Protein AF-A0A5N6J8D5-F1 (afdb_monomer_lite)

Foldseek 3Di:
DPPVLLVLQVPFDPPDDSVLVVVLVVVLVVLQVVLVPDDLLQHLPRDQDPDPDPSSVNSVVSNVVSVVVNCVSCVVVVVSSVVRVVVPDDDPDPDDDD

pLDDT: mean 73.39, std 14.16, range [42.56, 94.19]

Sequence (98 aa):
MNSLLLELYMVHDGRQKPADAITVFKLDEGLINWTHDLSDELQLDARLNRQFSVRQRLAIVNRVRFFHARMLLLGPILAQFCLSHHTAQPVEKPTQQE

Radius of gyration: 20.24 Å; chains: 1; bounding box: 59×37×48 Å

Secondary structure (DSSP, 8-state):
--HHHHHHHHTT-TTS-HHHHHHHHHHHHHHHHHHHSS-TTTSTT----SS--HHHHHHHHHHHHHHHHHHHHHHHHHHHHHHHHHHTS---------

Structure (mmCIF, N/CA/C/O backbone):
data_AF-A0A5N6J8D5-F1
#
_entry.id   AF-A0A5N6J8D5-F1
#
loop_
_atom_site.group_PDB
_atom_site.id
_atom_site.type_symbol
_atom_site.label_atom_id
_atom_site.label_alt_id
_atom_site.label_comp_id
_atom_site.label_asym_id
_atom_site.label_entity_id
_atom_site.label_seq_id
_atom_site.pdbx_PDB_ins_code
_atom_site.Cartn_x
_atom_site.Cartn_y
_atom_site.Cartn_z
_atom_site.occupancy
_atom_site.B_iso_or_equiv
_atom_site.auth_seq_id
_atom_site.auth_comp_id
_atom_site.auth_asym_id
_atom_site.auth_atom_id
_atom_site.pdbx_PDB_model_num
ATOM 1 N N . MET A 1 1 ? 4.916 9.914 -4.417 1.00 51.25 1 MET A N 1
ATOM 2 C CA . MET A 1 1 ? 5.785 9.131 -5.343 1.00 51.25 1 MET A CA 1
ATOM 3 C C . MET A 1 1 ? 7.264 9.105 -4.923 1.00 51.25 1 MET A C 1
ATOM 5 O O . MET A 1 1 ? 7.939 10.122 -5.018 1.00 51.25 1 MET A O 1
ATOM 9 N N . ASN A 1 2 ? 7.788 7.949 -4.492 1.00 57.16 2 ASN A N 1
ATOM 10 C CA . ASN A 1 2 ? 9.227 7.750 -4.238 1.00 57.16 2 ASN A CA 1
ATOM 11 C C . ASN A 1 2 ? 9.976 7.526 -5.566 1.00 57.16 2 ASN A C 1
ATOM 13 O O . ASN A 1 2 ? 9.897 6.439 -6.138 1.00 57.16 2 ASN A O 1
ATOM 17 N N . SER A 1 3 ? 10.692 8.542 -6.053 1.00 59.50 3 SER A N 1
ATOM 18 C CA . SER A 1 3 ? 11.417 8.530 -7.339 1.00 59.50 3 SER A CA 1
ATOM 19 C C . SER A 1 3 ? 12.407 7.368 -7.477 1.00 59.50 3 SER A C 1
ATOM 21 O O . SER A 1 3 ? 12.451 6.738 -8.527 1.00 59.50 3 SER A O 1
ATOM 23 N N . LEU A 1 4 ? 13.110 7.024 -6.396 1.00 62.72 4 LEU A N 1
ATOM 24 C CA . LEU A 1 4 ? 14.079 5.920 -6.335 1.00 62.72 4 LEU A CA 1
ATOM 25 C C . LEU A 1 4 ? 13.477 4.554 -6.688 1.00 62.72 4 LEU A C 1
ATOM 27 O O . LEU A 1 4 ? 14.112 3.751 -7.360 1.00 62.72 4 LEU A O 1
ATOM 31 N N . LEU A 1 5 ? 12.248 4.281 -6.247 1.00 60.56 5 LEU A N 1
ATOM 32 C CA . LEU A 1 5 ? 11.570 3.004 -6.490 1.00 60.56 5 LEU A CA 1
ATOM 33 C C . LEU A 1 5 ? 11.102 2.878 -7.945 1.00 60.56 5 LEU A C 1
ATOM 35 O O . LEU A 1 5 ? 11.152 1.793 -8.521 1.00 60.56 5 LEU A O 1
ATOM 39 N N . LEU A 1 6 ? 10.681 3.995 -8.544 1.00 62.59 6 LEU A N 1
ATOM 40 C CA . LEU A 1 6 ? 10.321 4.054 -9.958 1.00 62.59 6 LEU A CA 1
ATOM 41 C C . LEU A 1 6 ? 11.561 3.916 -10.853 1.00 62.59 6 LEU A C 1
ATOM 43 O O . LEU A 1 6 ? 11.518 3.210 -11.857 1.00 62.59 6 LEU A O 1
ATOM 47 N N . GLU A 1 7 ? 12.667 4.548 -10.463 1.00 63.22 7 GLU A N 1
ATOM 48 C CA . GLU A 1 7 ? 13.955 4.464 -11.154 1.00 63.22 7 GLU A CA 1
ATOM 49 C C . GLU A 1 7 ? 14.529 3.037 -11.096 1.00 63.22 7 GLU A C 1
ATOM 51 O O . GLU A 1 7 ? 14.864 2.470 -12.134 1.00 63.22 7 GLU A O 1
ATOM 56 N N . LEU A 1 8 ? 14.505 2.397 -9.918 1.00 62.16 8 LEU A N 1
ATOM 57 C CA . LEU A 1 8 ? 14.842 0.976 -9.737 1.00 62.16 8 LEU A CA 1
ATOM 58 C C . LEU A 1 8 ? 14.013 0.045 -10.634 1.00 62.16 8 LEU A C 1
ATOM 60 O O . LEU A 1 8 ? 14.522 -0.969 -11.107 1.00 62.16 8 LEU A O 1
ATOM 64 N N . TYR A 1 9 ? 12.746 0.382 -10.880 1.00 62.19 9 TYR A N 1
ATOM 65 C CA . TYR A 1 9 ? 11.859 -0.425 -11.713 1.00 62.19 9 TYR A CA 1
ATOM 66 C C . TYR A 1 9 ? 12.141 -0.265 -13.211 1.00 62.19 9 TYR A C 1
ATOM 68 O O . TYR A 1 9 ? 12.204 -1.256 -13.936 1.00 62.19 9 TYR A O 1
ATOM 76 N N . MET A 1 10 ? 12.308 0.971 -13.697 1.00 63.53 10 MET A N 1
ATOM 77 C CA . MET A 1 10 ? 12.516 1.233 -15.129 1.00 63.53 10 MET A CA 1
ATOM 78 C C . MET A 1 10 ? 13.849 0.689 -15.652 1.00 63.53 10 MET A C 1
ATOM 80 O O . MET A 1 10 ? 13.964 0.401 -16.841 1.00 63.53 10 MET A O 1
ATOM 84 N N . VAL A 1 11 ? 14.844 0.542 -14.774 1.00 62.38 11 VAL A N 1
ATOM 85 C CA . VAL A 1 11 ? 16.194 0.095 -15.136 1.00 62.38 11 VAL A CA 1
ATOM 86 C C . VAL A 1 11 ? 16.274 -1.419 -15.382 1.00 62.38 11 VAL A C 1
ATOM 88 O O . VAL A 1 11 ? 17.189 -1.851 -16.082 1.00 62.38 11 VAL A O 1
ATOM 91 N N . HIS A 1 12 ? 15.345 -2.239 -14.864 1.00 58.25 12 HIS A N 1
ATOM 92 C CA . HIS A 1 12 ? 15.649 -3.663 -14.667 1.00 58.25 12 HIS A CA 1
ATOM 93 C C . HIS A 1 12 ? 14.937 -4.705 -15.547 1.00 58.25 12 HIS A C 1
ATOM 95 O O . HIS A 1 12 ? 15.360 -5.861 -15.526 1.00 58.25 12 HIS A O 1
ATOM 101 N N . ASP A 1 13 ? 13.926 -4.371 -16.355 1.00 52.47 13 ASP A N 1
ATOM 102 C CA . ASP A 1 13 ? 13.299 -5.396 -17.204 1.00 52.47 13 ASP A CA 1
ATOM 103 C C . ASP A 1 13 ? 12.702 -4.834 -18.499 1.00 52.47 13 A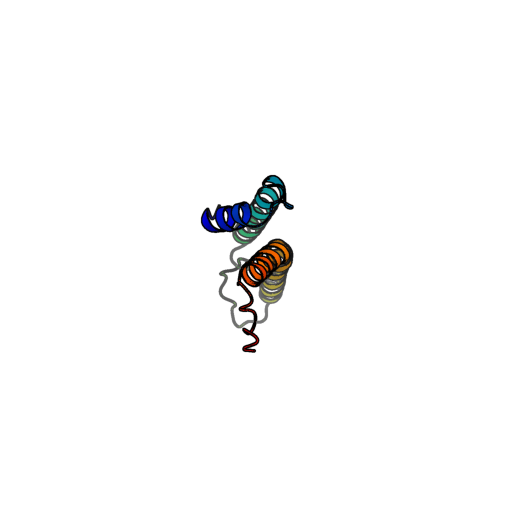SP A C 1
ATOM 105 O O . ASP A 1 13 ? 11.742 -4.069 -18.490 1.00 52.47 13 ASP A O 1
ATOM 109 N N . GLY A 1 14 ? 13.221 -5.293 -19.640 1.00 53.00 14 GLY A N 1
ATOM 110 C CA . GLY A 1 14 ? 12.610 -5.066 -20.951 1.00 53.00 14 GLY A CA 1
ATOM 111 C C . GLY A 1 14 ? 11.273 -5.800 -21.143 1.00 53.00 14 GLY A C 1
ATOM 112 O O . GLY A 1 14 ? 10.641 -5.628 -22.185 1.00 53.00 14 GLY A O 1
ATOM 113 N N . ARG A 1 15 ? 10.832 -6.627 -20.176 1.00 51.53 15 ARG A N 1
ATOM 114 C CA . ARG A 1 15 ? 9.561 -7.372 -20.234 1.00 51.53 15 ARG A CA 1
ATOM 115 C C . ARG A 1 15 ? 8.390 -6.733 -19.489 1.00 51.53 15 ARG A C 1
ATOM 117 O O . ARG A 1 15 ? 7.257 -7.126 -19.761 1.00 51.53 15 ARG A O 1
ATOM 124 N N . GLN A 1 16 ? 8.614 -5.759 -18.606 1.00 56.88 16 GLN A N 1
ATOM 125 C CA . GLN A 1 16 ? 7.528 -5.058 -17.910 1.00 56.88 16 GLN A CA 1
ATOM 126 C C . GLN A 1 16 ? 7.324 -3.669 -18.502 1.00 56.88 16 GLN A C 1
ATOM 128 O O . GLN A 1 16 ? 8.262 -2.884 -18.638 1.00 56.88 16 GLN A O 1
ATOM 133 N N . LYS A 1 17 ? 6.085 -3.352 -18.892 1.00 62.69 17 LYS A N 1
ATOM 134 C CA . LYS A 1 17 ? 5.797 -2.037 -19.462 1.00 62.69 17 LYS A CA 1
ATOM 135 C C . LYS A 1 17 ? 5.921 -1.002 -18.338 1.00 62.69 17 LYS A C 1
ATOM 137 O O . LYS A 1 17 ? 5.367 -1.223 -17.265 1.00 62.69 17 LYS A O 1
ATOM 142 N N . PRO A 1 18 ? 6.545 0.164 -18.573 1.00 63.66 18 PRO A N 1
ATOM 143 C CA . PRO A 1 18 ? 6.630 1.238 -17.575 1.00 63.66 18 PRO A CA 1
ATOM 144 C C . PRO A 1 18 ? 5.265 1.622 -16.973 1.00 63.66 18 PRO A C 1
ATOM 146 O O . PRO A 1 18 ? 5.171 2.018 -15.814 1.00 63.66 18 PRO A O 1
ATOM 149 N N . ALA A 1 19 ? 4.189 1.456 -17.749 1.00 64.62 19 ALA A N 1
ATOM 150 C CA . ALA A 1 19 ? 2.809 1.662 -17.315 1.00 64.62 19 ALA A CA 1
ATOM 151 C C . ALA A 1 19 ? 2.358 0.714 -16.185 1.00 64.62 19 ALA A C 1
ATOM 153 O O . ALA A 1 19 ? 1.568 1.126 -15.331 1.00 64.62 19 ALA A O 1
ATOM 154 N N . ASP A 1 20 ? 2.870 -0.517 -16.146 1.00 75.81 20 ASP A N 1
ATOM 155 C CA . ASP A 1 20 ? 2.524 -1.510 -15.126 1.00 75.81 20 ASP A CA 1
ATOM 156 C C . ASP A 1 20 ? 3.154 -1.119 -13.778 1.00 75.81 20 ASP A C 1
ATOM 158 O O . ASP A 1 20 ? 2.465 -1.113 -12.757 1.00 75.81 20 ASP A O 1
ATOM 162 N N . ALA A 1 21 ? 4.405 -0.638 -13.785 1.00 74.62 21 ALA A N 1
ATOM 163 C CA . ALA A 1 21 ? 5.061 -0.046 -12.611 1.00 74.62 21 ALA A CA 1
ATOM 164 C C . ALA A 1 21 ? 4.272 1.111 -12.030 1.00 74.62 21 ALA A C 1
ATOM 166 O O . ALA A 1 21 ? 4.005 1.173 -10.834 1.00 74.62 21 ALA A O 1
ATOM 167 N N . ILE A 1 22 ? 3.938 2.067 -12.899 1.00 81.25 22 ILE A N 1
ATOM 168 C CA . ILE A 1 22 ? 3.259 3.296 -12.506 1.00 81.25 22 ILE A CA 1
ATOM 169 C C . ILE A 1 22 ? 1.917 2.937 -11.874 1.00 81.25 22 ILE A C 1
ATOM 171 O O . ILE A 1 22 ? 1.526 3.536 -10.875 1.00 81.25 22 ILE A O 1
ATOM 175 N N . THR A 1 23 ? 1.232 1.935 -12.424 1.00 84.94 23 THR A N 1
ATOM 176 C CA . THR A 1 23 ? -0.020 1.420 -11.872 1.00 84.94 23 THR A CA 1
ATOM 177 C C . THR A 1 23 ? 0.195 0.807 -10.491 1.00 84.94 23 THR A C 1
ATOM 179 O O . THR A 1 23 ? -0.528 1.156 -9.561 1.00 84.94 23 THR A O 1
ATOM 182 N N . VAL A 1 24 ? 1.221 -0.031 -10.320 1.00 85.38 24 VAL A N 1
ATOM 183 C CA . VAL A 1 24 ? 1.575 -0.604 -9.014 1.00 85.38 24 VAL A CA 1
ATOM 184 C C . VAL A 1 24 ? 1.888 0.488 -7.984 1.00 85.38 24 VAL A C 1
ATOM 186 O O . VAL A 1 24 ? 1.359 0.450 -6.875 1.00 85.38 24 VAL A O 1
ATOM 189 N N . PHE A 1 25 ? 2.669 1.507 -8.341 1.00 85.81 25 PHE A N 1
ATOM 190 C CA . PHE A 1 25 ? 2.992 2.602 -7.424 1.00 85.81 25 PHE A CA 1
ATOM 191 C C . PHE A 1 25 ? 1.786 3.472 -7.075 1.00 85.81 25 PHE A C 1
ATOM 193 O O . PHE A 1 25 ? 1.654 3.881 -5.924 1.00 85.81 25 PHE A O 1
ATOM 200 N N . LYS A 1 26 ? 0.882 3.723 -8.027 1.00 89.69 26 LYS A N 1
ATOM 201 C CA . LYS A 1 26 ? -0.385 4.416 -7.749 1.00 89.69 26 LYS A CA 1
ATOM 202 C C . LYS A 1 26 ? -1.273 3.618 -6.797 1.00 89.69 26 LYS A C 1
ATOM 204 O O . LYS A 1 26 ? -1.924 4.206 -5.939 1.00 89.69 26 LYS A O 1
ATOM 209 N N . LEU A 1 27 ? -1.291 2.291 -6.927 1.00 90.00 27 LEU A N 1
ATOM 210 C CA . LEU A 1 27 ? -2.010 1.416 -6.001 1.00 90.00 27 LEU A CA 1
ATOM 211 C C . LEU A 1 27 ? -1.379 1.431 -4.600 1.00 90.00 27 LEU A C 1
ATOM 213 O O . LEU A 1 27 ? -2.117 1.499 -3.621 1.00 90.00 27 LEU A O 1
ATOM 217 N N . ASP A 1 28 ? -0.045 1.426 -4.486 1.00 91.19 28 ASP A N 1
ATOM 218 C CA . ASP A 1 28 ? 0.649 1.541 -3.189 1.00 91.19 28 ASP A CA 1
ATOM 219 C C . ASP A 1 28 ? 0.365 2.896 -2.527 1.00 91.19 28 ASP A C 1
ATOM 221 O O . ASP A 1 28 ? 0.028 2.951 -1.348 1.00 91.19 28 ASP A O 1
ATOM 225 N N . GLU A 1 29 ? 0.413 3.988 -3.296 1.00 90.62 29 GLU A N 1
ATOM 226 C CA . GLU A 1 29 ? 0.071 5.332 -2.816 1.00 90.62 29 GLU A CA 1
ATOM 227 C C . GLU A 1 29 ? -1.391 5.407 -2.352 1.00 90.62 29 GLU A C 1
ATOM 229 O O . GLU A 1 29 ? -1.672 5.925 -1.273 1.00 90.62 29 GLU A O 1
ATOM 234 N N . GLY A 1 30 ? -2.317 4.806 -3.106 1.00 90.88 30 GLY A N 1
ATOM 235 C CA . GLY A 1 30 ? -3.716 4.674 -2.702 1.00 90.88 30 GLY A CA 1
ATOM 236 C C . GLY A 1 30 ? -3.898 3.882 -1.403 1.00 90.88 30 GLY A C 1
ATOM 237 O O . GLY A 1 30 ? -4.691 4.283 -0.554 1.00 90.88 30 GLY A O 1
ATOM 238 N N . LEU A 1 31 ? -3.141 2.797 -1.207 1.00 89.62 31 LEU A N 1
ATOM 239 C CA . LEU A 1 31 ? -3.166 2.013 0.033 1.00 89.62 31 LEU A CA 1
ATOM 240 C C . LEU A 1 31 ? -2.642 2.818 1.226 1.00 89.62 31 LEU A C 1
ATOM 242 O O . LEU A 1 31 ? -3.217 2.735 2.310 1.00 89.62 31 LEU A O 1
ATOM 246 N N . ILE A 1 32 ? -1.569 3.591 1.041 1.00 88.81 32 ILE A N 1
ATOM 247 C CA . ILE A 1 32 ? -1.012 4.458 2.089 1.00 88.81 32 ILE A CA 1
ATOM 248 C C . ILE A 1 32 ? -2.025 5.544 2.462 1.00 88.81 32 ILE A C 1
ATOM 250 O O . ILE A 1 32 ? -2.346 5.703 3.640 1.00 88.81 32 ILE A O 1
ATOM 254 N N . ASN A 1 33 ? -2.592 6.236 1.474 1.00 89.81 33 ASN A N 1
ATOM 255 C CA . ASN A 1 33 ? -3.593 7.274 1.715 1.00 89.81 33 ASN A CA 1
ATOM 256 C C . ASN A 1 33 ? -4.823 6.706 2.430 1.00 89.81 33 ASN A C 1
ATOM 258 O O . ASN A 1 33 ? -5.262 7.264 3.432 1.00 89.81 33 ASN A O 1
ATOM 262 N N . TRP A 1 34 ? -5.292 5.523 2.018 1.00 86.25 34 TRP A N 1
ATOM 263 C CA . TRP A 1 34 ? -6.395 4.842 2.692 1.00 86.25 34 TRP A CA 1
ATOM 264 C C . TRP A 1 34 ? -6.106 4.571 4.173 1.00 86.25 34 TRP A C 1
ATOM 266 O O . TRP A 1 34 ? -7.014 4.659 4.995 1.00 86.25 34 TRP A O 1
ATOM 276 N N . THR A 1 35 ? -4.854 4.285 4.551 1.00 82.81 35 THR A N 1
ATOM 277 C CA . THR A 1 35 ? -4.507 4.127 5.972 1.00 82.81 35 THR A CA 1
ATOM 278 C C . THR A 1 35 ? -4.510 5.426 6.772 1.00 82.81 35 THR A C 1
ATOM 280 O O . THR A 1 35 ? -4.744 5.367 7.979 1.00 82.81 35 THR A O 1
ATOM 283 N N . HIS A 1 36 ? -4.281 6.571 6.128 1.00 81.31 36 HIS A N 1
ATOM 284 C CA . HIS A 1 36 ? -4.350 7.890 6.762 1.00 81.31 36 HIS A CA 1
ATOM 285 C C . HIS A 1 36 ? -5.786 8.406 6.889 1.00 81.31 36 HIS A C 1
ATOM 287 O O . HIS A 1 36 ? -6.100 9.075 7.867 1.00 81.31 36 HIS A O 1
ATOM 293 N N . ASP A 1 37 ? -6.668 8.031 5.961 1.00 84.50 37 ASP A N 1
ATOM 294 C CA . ASP A 1 37 ? -8.087 8.414 5.979 1.00 84.50 37 ASP A CA 1
ATOM 295 C C . ASP A 1 37 ? -8.917 7.637 7.020 1.00 84.50 37 ASP A C 1
ATOM 297 O O . ASP A 1 37 ? -10.107 7.897 7.222 1.00 84.50 37 ASP A O 1
ATOM 301 N N . LEU A 1 38 ? -8.312 6.657 7.693 1.00 81.50 38 LEU A N 1
ATOM 302 C CA . LEU A 1 38 ? -8.952 5.931 8.783 1.00 81.50 38 LEU A CA 1
ATOM 303 C C . LEU A 1 38 ? -9.021 6.783 10.054 1.00 81.50 38 LEU A C 1
ATOM 305 O O . LEU A 1 38 ? -8.167 7.624 10.327 1.00 81.50 38 LEU A O 1
ATOM 309 N N . SER A 1 39 ? -10.029 6.499 10.881 1.00 78.12 39 SER A N 1
ATOM 310 C CA . SER A 1 39 ? -10.139 7.075 12.226 1.00 78.12 39 SER A CA 1
ATOM 311 C C . SER A 1 39 ? -8.853 6.830 13.027 1.00 78.12 39 SER A C 1
ATOM 313 O O . SER A 1 39 ? -8.267 5.755 12.911 1.00 78.12 39 SER A O 1
ATOM 315 N N . ASP A 1 40 ? -8.439 7.798 13.850 1.00 75.69 40 ASP A N 1
ATOM 316 C CA . ASP A 1 40 ? -7.147 7.824 14.563 1.00 75.69 40 ASP A CA 1
ATOM 317 C C . ASP A 1 40 ? -6.779 6.518 15.280 1.00 75.69 40 ASP A C 1
ATOM 319 O O . ASP A 1 40 ? -5.615 6.145 15.372 1.00 75.69 40 ASP A O 1
ATOM 323 N N . GLU A 1 41 ? -7.771 5.783 15.771 1.00 73.00 41 GLU A N 1
ATOM 324 C CA . GLU A 1 41 ? -7.591 4.525 16.503 1.00 73.00 41 GLU A CA 1
ATOM 325 C C . GLU A 1 41 ? -7.258 3.322 15.594 1.00 73.00 41 GLU A C 1
ATOM 327 O O . GLU A 1 41 ? -6.836 2.269 16.074 1.00 73.00 41 GLU A O 1
ATOM 332 N N . LEU A 1 42 ? -7.484 3.466 14.288 1.00 73.50 42 LEU A N 1
ATOM 333 C CA . LEU A 1 42 ? -7.329 2.460 13.231 1.00 73.50 42 LEU A CA 1
ATOM 334 C C . LEU A 1 42 ? -6.173 2.774 12.273 1.00 73.50 42 LEU A C 1
ATOM 336 O O . LEU A 1 42 ? -5.834 1.924 11.440 1.00 73.50 42 LEU A O 1
ATOM 340 N N . GLN A 1 43 ? -5.587 3.968 12.391 1.00 77.69 43 GLN A N 1
ATOM 341 C CA . GLN A 1 43 ? -4.411 4.379 11.633 1.00 77.69 43 GLN A CA 1
ATOM 342 C C . GLN A 1 43 ? -3.212 3.482 11.950 1.00 77.69 43 GLN A C 1
ATOM 344 O O . GLN A 1 43 ? -3.088 2.903 13.033 1.00 77.69 43 GLN A O 1
ATOM 349 N N . LEU A 1 44 ? -2.294 3.378 10.990 1.00 68.88 44 LEU A N 1
ATOM 350 C CA . LEU A 1 44 ? -1.119 2.511 11.092 1.00 68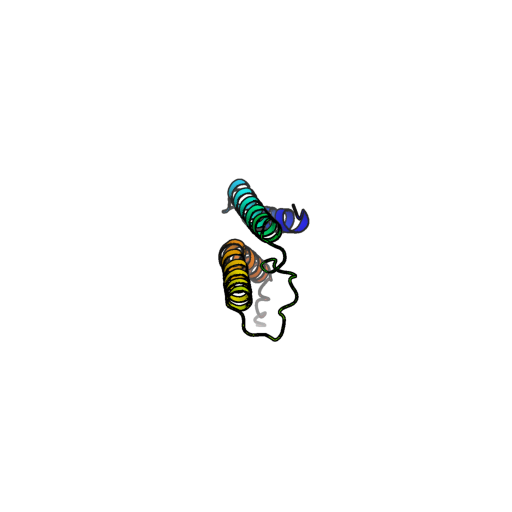.88 44 LEU A CA 1
ATOM 351 C C . LEU A 1 44 ? -0.218 2.866 12.291 1.00 68.88 44 LEU A C 1
ATOM 353 O O . LEU A 1 44 ? 0.373 1.974 12.912 1.00 68.88 44 LEU A O 1
ATOM 357 N N . ASP A 1 45 ? -0.171 4.158 12.621 1.00 72.25 45 ASP A N 1
ATOM 358 C CA . ASP A 1 45 ? 0.662 4.749 13.671 1.00 72.25 45 ASP A CA 1
ATOM 359 C C . ASP A 1 45 ? -0.048 4.840 15.032 1.00 72.25 45 ASP A C 1
ATOM 361 O O . ASP A 1 45 ? 0.535 5.296 16.021 1.00 72.25 45 ASP A O 1
ATOM 365 N N . ALA A 1 46 ? -1.299 4.373 15.115 1.00 72.44 46 ALA A N 1
ATOM 366 C CA . ALA A 1 46 ? -2.073 4.394 16.345 1.00 72.44 46 ALA A CA 1
ATOM 367 C C . ALA A 1 46 ? -1.372 3.588 17.451 1.00 72.44 46 ALA A C 1
ATOM 369 O O . ALA A 1 46 ? -0.994 2.421 17.278 1.00 72.44 46 ALA A O 1
ATOM 370 N N . ARG A 1 47 ? -1.226 4.190 18.640 1.00 71.81 47 ARG A N 1
ATOM 371 C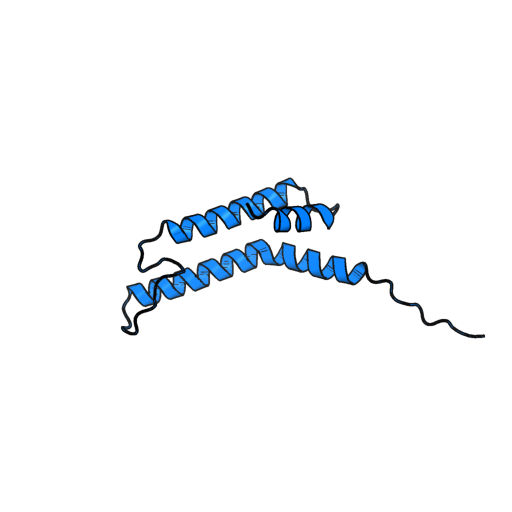 CA . ARG A 1 47 ? -0.712 3.475 19.815 1.00 71.81 47 ARG A CA 1
ATOM 372 C C . ARG A 1 47 ? -1.719 2.407 20.229 1.00 71.81 47 ARG A C 1
ATOM 374 O O . ARG A 1 47 ? -2.801 2.712 20.723 1.00 71.81 47 ARG A O 1
ATOM 381 N N . LEU A 1 48 ? -1.330 1.143 20.082 1.00 67.88 48 LEU A N 1
ATOM 382 C CA . LEU A 1 48 ? -2.113 0.011 20.567 1.00 67.88 48 LEU A CA 1
ATOM 383 C C . LEU A 1 48 ? -2.170 0.059 22.102 1.00 67.88 48 LEU A C 1
ATOM 385 O O . LEU A 1 48 ? -1.210 -0.298 22.785 1.00 67.88 48 LEU A O 1
ATOM 389 N N . ASN A 1 49 ? -3.292 0.527 22.651 1.00 67.69 49 ASN A N 1
ATOM 390 C CA . ASN A 1 49 ? -3.526 0.535 24.094 1.00 67.69 49 ASN A CA 1
ATOM 391 C C . ASN A 1 49 ? -3.640 -0.910 24.626 1.00 67.69 49 ASN A C 1
ATOM 393 O O . ASN A 1 49 ? -4.134 -1.789 23.929 1.00 67.69 49 ASN A O 1
ATOM 397 N N . ARG A 1 50 ? -3.203 -1.190 25.862 1.00 62.84 50 ARG A N 1
ATOM 398 C CA . ARG A 1 50 ? -3.197 -2.554 26.446 1.00 62.84 50 ARG A CA 1
ATOM 399 C C . ARG A 1 50 ? -4.590 -3.118 26.754 1.00 62.84 50 ARG A C 1
ATOM 401 O O . ARG A 1 50 ? -4.705 -4.293 27.092 1.00 62.84 50 ARG A O 1
ATOM 408 N N . GLN A 1 51 ? -5.635 -2.300 26.668 1.00 69.38 51 GLN A N 1
ATOM 409 C CA . GLN A 1 51 ? -7.013 -2.754 26.831 1.00 69.38 51 GLN A CA 1
ATOM 410 C C . GLN A 1 51 ? -7.523 -3.409 25.545 1.00 69.38 51 GLN A C 1
ATOM 412 O O . GLN A 1 51 ? -7.733 -2.729 24.543 1.00 69.38 51 GLN A O 1
ATOM 417 N N . PHE A 1 52 ? -7.787 -4.718 25.625 1.00 64.44 52 PHE A N 1
ATOM 418 C CA . PHE A 1 52 ? -8.333 -5.556 24.554 1.00 64.44 52 PHE A CA 1
ATOM 419 C C . PHE A 1 52 ? -9.761 -5.156 24.155 1.00 64.44 52 PHE A C 1
ATOM 421 O O . PHE A 1 52 ? -10.733 -5.838 24.482 1.00 64.44 52 PHE A O 1
ATOM 428 N N . SER A 1 53 ? -9.892 -4.057 23.418 1.00 81.50 53 SER A N 1
ATOM 429 C CA . SER A 1 53 ? -11.155 -3.605 22.838 1.00 81.50 53 SER A CA 1
ATOM 430 C C . SER A 1 53 ? -11.373 -4.192 21.438 1.00 81.50 53 SER A C 1
ATOM 432 O O . SER A 1 53 ? -10.436 -4.599 20.745 1.00 81.50 53 SER A O 1
ATOM 434 N N . VAL A 1 54 ? -12.630 -4.208 20.982 1.00 84.06 54 VAL A N 1
ATOM 435 C CA . VAL A 1 54 ? -12.977 -4.582 19.596 1.00 84.06 54 VAL A CA 1
ATOM 436 C C . VAL A 1 54 ? -12.237 -3.693 18.590 1.00 84.06 54 VAL A C 1
ATOM 438 O O . VAL A 1 54 ? -11.748 -4.188 17.576 1.00 84.06 54 VAL A O 1
ATOM 441 N N . ARG A 1 55 ? -12.079 -2.402 18.905 1.00 78.75 55 ARG A N 1
ATOM 442 C CA . ARG A 1 55 ? -11.358 -1.444 18.059 1.00 78.75 55 ARG A CA 1
ATOM 443 C C . ARG A 1 55 ? -9.874 -1.789 17.931 1.00 78.75 55 ARG A C 1
ATOM 445 O O . ARG A 1 55 ? -9.352 -1.769 16.824 1.00 78.75 55 ARG A O 1
ATOM 452 N N . GLN A 1 56 ? -9.225 -2.222 19.015 1.00 81.31 56 GLN A N 1
ATOM 453 C CA . GLN A 1 56 ? -7.832 -2.679 18.962 1.00 81.31 56 GLN A CA 1
ATOM 454 C C . GLN A 1 56 ? -7.665 -3.905 18.055 1.00 81.31 56 GLN A C 1
ATOM 456 O O . GLN A 1 56 ? -6.729 -3.971 17.261 1.00 81.31 56 GLN A O 1
ATOM 461 N N . ARG A 1 57 ? -8.580 -4.879 18.144 1.00 85.38 57 ARG A N 1
ATOM 462 C CA . ARG A 1 57 ? -8.549 -6.058 17.263 1.00 85.38 57 ARG A CA 1
ATOM 463 C C . ARG A 1 57 ? -8.709 -5.654 15.800 1.00 85.38 57 ARG A C 1
ATOM 465 O O . ARG A 1 57 ? -7.989 -6.171 14.951 1.00 85.38 57 ARG A O 1
ATOM 472 N N . LEU A 1 58 ? -9.608 -4.711 15.517 1.00 86.88 58 LEU A N 1
ATOM 473 C CA . LEU A 1 58 ? -9.811 -4.192 14.168 1.00 86.88 58 LEU A CA 1
ATOM 474 C C . LEU A 1 58 ? -8.567 -3.455 13.650 1.00 86.88 58 LEU A C 1
ATOM 476 O O . LEU A 1 58 ? -8.172 -3.695 12.515 1.00 86.88 58 LEU A O 1
ATOM 480 N N . ALA A 1 59 ? -7.904 -2.652 14.487 1.00 85.31 59 ALA A N 1
ATOM 481 C CA . ALA A 1 59 ? -6.649 -1.984 14.141 1.00 85.31 59 ALA A CA 1
ATOM 482 C C . ALA A 1 59 ? -5.535 -2.987 13.799 1.00 85.31 59 ALA A C 1
ATOM 484 O O . ALA A 1 59 ? -4.852 -2.836 12.787 1.00 85.31 59 ALA A O 1
ATOM 485 N N . ILE A 1 60 ? -5.395 -4.064 14.582 1.00 86.00 60 ILE A N 1
ATOM 486 C CA . ILE A 1 60 ? -4.430 -5.139 14.300 1.00 86.00 60 ILE A CA 1
ATOM 487 C C . ILE A 1 60 ? -4.752 -5.822 12.968 1.00 86.00 60 ILE A C 1
ATOM 489 O O . ILE A 1 60 ? -3.873 -5.953 12.118 1.00 86.00 60 ILE A O 1
ATOM 493 N N . VAL A 1 61 ? -6.007 -6.235 12.764 1.00 90.00 61 VAL A N 1
ATOM 494 C CA . VAL A 1 61 ? -6.438 -6.888 11.517 1.00 90.00 61 VAL A CA 1
ATOM 495 C C . VAL A 1 61 ? -6.199 -5.973 10.318 1.00 90.00 61 VAL A C 1
ATOM 497 O O . VAL A 1 61 ? -5.695 -6.429 9.293 1.00 90.00 61 VAL A O 1
ATOM 500 N N . ASN A 1 62 ? -6.515 -4.687 10.448 1.00 87.69 62 ASN A N 1
ATOM 501 C CA . ASN A 1 62 ? -6.311 -3.708 9.394 1.00 87.69 62 ASN A CA 1
ATOM 502 C C . ASN A 1 62 ? -4.824 -3.541 9.051 1.00 87.69 62 ASN A C 1
ATOM 504 O O . ASN A 1 62 ? -4.448 -3.609 7.884 1.00 87.69 62 ASN A O 1
ATOM 508 N N . ARG A 1 63 ? -3.959 -3.439 10.067 1.00 89.19 63 ARG A N 1
ATOM 509 C CA . ARG A 1 63 ? -2.504 -3.348 9.894 1.00 89.19 63 ARG A CA 1
ATOM 510 C C . ARG A 1 63 ? -1.923 -4.582 9.204 1.00 89.19 63 ARG A C 1
ATOM 512 O O . ARG A 1 63 ? -1.115 -4.449 8.289 1.00 89.19 63 ARG A O 1
ATOM 519 N N . VAL A 1 64 ? -2.364 -5.778 9.596 1.00 91.31 64 VAL A N 1
ATOM 520 C CA . VAL A 1 64 ? -1.959 -7.033 8.942 1.00 91.31 64 VAL A CA 1
ATOM 521 C C . VAL A 1 64 ? -2.390 -7.044 7.475 1.00 91.31 64 VAL A C 1
ATOM 523 O O . VAL A 1 64 ? -1.578 -7.357 6.606 1.00 91.31 64 VAL A O 1
ATOM 526 N N . ARG A 1 65 ? -3.639 -6.662 7.178 1.00 91.81 65 ARG A N 1
ATOM 527 C CA . ARG A 1 65 ? -4.157 -6.602 5.801 1.00 91.81 65 ARG A CA 1
ATOM 528 C C . ARG A 1 65 ? -3.397 -5.599 4.942 1.00 91.81 65 ARG A C 1
ATOM 530 O O . ARG A 1 65 ? -3.054 -5.927 3.812 1.00 91.81 65 ARG A O 1
ATOM 537 N N . PHE A 1 66 ? -3.093 -4.424 5.486 1.00 91.38 66 PHE A N 1
ATOM 538 C CA . PHE A 1 66 ? -2.298 -3.407 4.806 1.00 91.38 66 PHE A CA 1
ATOM 539 C C . PHE A 1 66 ? -0.914 -3.938 4.415 1.00 91.38 66 PHE A C 1
ATOM 541 O O . PHE A 1 66 ? -0.537 -3.882 3.246 1.00 91.38 66 PHE A O 1
ATOM 548 N N . PHE A 1 67 ? -0.174 -4.525 5.361 1.00 91.06 67 PHE A N 1
ATOM 549 C CA . PHE A 1 67 ? 1.145 -5.084 5.055 1.00 91.06 67 PHE A CA 1
ATOM 550 C C . PHE A 1 67 ? 1.073 -6.246 4.069 1.00 91.06 67 PHE A C 1
ATOM 552 O O . PHE A 1 67 ? 1.910 -6.338 3.174 1.00 91.06 67 PHE A O 1
ATOM 559 N N . HIS A 1 68 ? 0.065 -7.108 4.200 1.00 94.19 68 HIS A N 1
ATOM 560 C CA . HIS A 1 68 ? -0.137 -8.210 3.271 1.00 94.19 68 HIS A CA 1
ATOM 561 C C . HIS A 1 68 ? -0.398 -7.709 1.844 1.00 94.19 68 HIS A C 1
ATOM 563 O O . HIS A 1 68 ? 0.239 -8.186 0.908 1.00 94.19 68 HIS A O 1
ATOM 569 N N . ALA A 1 69 ? -1.261 -6.702 1.678 1.00 92.00 69 ALA A N 1
ATOM 570 C CA . ALA A 1 69 ? -1.538 -6.095 0.379 1.00 92.00 69 ALA A CA 1
ATOM 571 C C . ALA A 1 69 ? -0.271 -5.504 -0.255 1.00 92.00 69 ALA A C 1
ATOM 573 O O . ALA A 1 69 ? 0.015 -5.784 -1.416 1.00 92.00 69 ALA A O 1
ATOM 574 N N . ARG A 1 70 ? 0.539 -4.763 0.514 1.00 91.38 70 ARG A N 1
ATOM 575 C CA . ARG A 1 70 ? 1.813 -4.212 0.018 1.00 91.38 70 ARG A CA 1
ATOM 576 C C . ARG A 1 70 ? 2.816 -5.298 -0.352 1.00 91.38 70 ARG A C 1
ATOM 578 O O . ARG A 1 70 ? 3.518 -5.161 -1.347 1.00 91.38 70 ARG A O 1
ATOM 585 N N . MET A 1 71 ? 2.867 -6.390 0.409 1.00 90.69 71 MET A N 1
ATOM 586 C CA . MET A 1 71 ? 3.734 -7.528 0.103 1.00 90.69 71 MET A CA 1
ATOM 587 C C . MET A 1 71 ? 3.309 -8.236 -1.191 1.00 90.69 71 MET A C 1
ATOM 589 O O . MET A 1 71 ? 4.169 -8.592 -1.987 1.00 90.69 71 MET A O 1
ATOM 593 N N . LEU A 1 72 ? 2.005 -8.390 -1.442 1.00 89.81 72 LEU A N 1
ATOM 594 C CA . LEU A 1 72 ? 1.495 -8.926 -2.711 1.00 89.81 72 LEU A CA 1
ATOM 595 C C . LEU A 1 72 ? 1.758 -7.980 -3.887 1.00 89.81 72 LEU A C 1
ATOM 597 O O . LEU A 1 72 ? 2.093 -8.430 -4.979 1.00 89.81 72 LEU A O 1
ATOM 601 N N . LEU A 1 73 ? 1.618 -6.676 -3.657 1.00 88.44 73 LEU A N 1
ATOM 602 C CA . LEU A 1 73 ? 1.741 -5.648 -4.682 1.00 88.44 73 LEU A CA 1
ATOM 603 C C . LEU A 1 73 ? 3.204 -5.401 -5.094 1.00 88.44 73 LEU A C 1
ATOM 605 O O . LEU A 1 73 ? 3.510 -5.313 -6.280 1.00 88.44 73 LEU A O 1
ATOM 609 N N . LEU A 1 74 ? 4.114 -5.321 -4.120 1.00 86.19 74 LEU A N 1
ATOM 610 C CA . LEU A 1 74 ? 5.536 -5.020 -4.331 1.00 86.19 74 LEU A CA 1
ATOM 611 C C . LEU A 1 74 ? 6.416 -6.276 -4.389 1.00 86.19 74 LEU A C 1
ATOM 613 O O . LEU A 1 74 ? 7.541 -6.215 -4.881 1.00 86.19 74 LEU A O 1
ATOM 617 N N . GLY A 1 75 ? 5.933 -7.418 -3.899 1.00 84.69 75 GLY A N 1
ATOM 618 C CA . GLY A 1 75 ? 6.682 -8.675 -3.852 1.00 84.69 75 GLY A CA 1
ATOM 619 C C . GLY A 1 75 ? 7.227 -9.124 -5.211 1.00 84.69 75 GLY A C 1
ATOM 620 O O . GLY A 1 75 ? 8.423 -9.397 -5.299 1.00 84.69 75 GLY A O 1
ATOM 621 N N . PRO A 1 76 ? 6.418 -9.147 -6.287 1.00 81.06 76 PRO A N 1
ATOM 622 C CA . PRO A 1 76 ? 6.902 -9.483 -7.625 1.00 81.06 76 PRO A CA 1
ATOM 623 C C . PRO A 1 76 ? 7.988 -8.525 -8.123 1.00 81.06 76 PRO A C 1
ATOM 625 O O . PRO A 1 76 ? 8.942 -8.957 -8.763 1.00 81.06 76 PRO A O 1
ATOM 628 N N . ILE A 1 77 ? 7.875 -7.237 -7.790 1.00 76.94 77 ILE A N 1
ATOM 629 C CA . ILE A 1 77 ? 8.855 -6.211 -8.168 1.00 76.94 77 ILE A CA 1
ATOM 630 C C . ILE A 1 77 ? 10.193 -6.481 -7.485 1.00 76.94 77 ILE A C 1
ATOM 632 O O . ILE A 1 77 ? 11.229 -6.550 -8.143 1.00 76.94 77 ILE A O 1
ATOM 636 N N . LEU A 1 78 ? 10.163 -6.683 -6.168 1.00 76.94 78 LEU A N 1
ATOM 637 C CA . LEU A 1 78 ? 11.356 -6.983 -5.381 1.00 76.94 78 LEU A CA 1
ATOM 638 C C . LEU A 1 78 ? 11.997 -8.306 -5.813 1.00 76.94 78 LEU A C 1
ATOM 640 O O . LEU A 1 78 ? 13.216 -8.381 -5.931 1.00 76.94 78 LEU A O 1
ATOM 644 N N . ALA A 1 79 ? 11.193 -9.332 -6.099 1.00 81.06 79 ALA A N 1
ATOM 645 C CA . ALA A 1 79 ? 11.691 -10.614 -6.584 1.00 81.06 79 ALA A CA 1
ATOM 646 C C . ALA A 1 79 ? 12.429 -10.465 -7.921 1.00 81.06 79 ALA A C 1
ATOM 648 O O . ALA A 1 79 ? 13.541 -10.968 -8.059 1.00 81.06 79 ALA A O 1
ATOM 649 N N . GLN A 1 80 ? 11.853 -9.735 -8.880 1.00 73.94 80 GLN A N 1
ATOM 650 C CA . GLN A 1 80 ? 12.489 -9.499 -10.178 1.00 73.94 80 GLN A CA 1
ATOM 651 C C . GLN A 1 80 ? 13.772 -8.684 -10.051 1.00 73.94 80 GLN A C 1
ATOM 653 O O . GLN A 1 80 ? 14.771 -9.022 -10.684 1.00 73.94 80 GLN A O 1
ATOM 658 N N . PHE A 1 81 ? 13.772 -7.660 -9.197 1.00 73.00 81 PHE A N 1
ATOM 659 C CA . PHE A 1 81 ? 14.974 -6.893 -8.895 1.00 73.00 81 PHE A CA 1
ATOM 660 C C . PHE A 1 81 ? 16.090 -7.798 -8.348 1.00 73.00 81 PHE A C 1
ATOM 662 O O . PHE A 1 81 ? 17.186 -7.828 -8.902 1.00 73.00 81 PHE A O 1
ATOM 669 N N . CYS A 1 82 ? 15.800 -8.605 -7.322 1.00 78.31 82 CYS A N 1
ATOM 670 C CA . CYS A 1 82 ? 16.775 -9.517 -6.717 1.00 78.31 82 CYS A CA 1
ATOM 671 C C . CYS A 1 82 ? 17.295 -10.577 -7.703 1.00 78.31 82 CYS A C 1
ATOM 673 O O . CYS A 1 82 ? 18.495 -10.850 -7.739 1.00 78.31 82 CYS A O 1
ATOM 675 N N . LEU A 1 83 ? 16.410 -11.172 -8.510 1.00 77.62 83 LEU A N 1
ATOM 676 C CA . LEU A 1 83 ? 16.781 -12.187 -9.501 1.00 77.62 83 LEU A CA 1
ATOM 677 C C . LEU A 1 83 ? 17.680 -11.608 -10.590 1.00 77.62 83 LEU A C 1
ATOM 679 O O . LEU A 1 83 ? 18.685 -12.214 -10.956 1.00 77.62 83 LEU A O 1
ATOM 683 N N . SER A 1 84 ? 17.348 -10.416 -11.071 1.00 69.31 84 SER A N 1
ATOM 684 C CA . SER A 1 84 ? 18.082 -9.792 -12.161 1.00 69.31 84 SER A CA 1
ATOM 685 C C . SER A 1 84 ? 19.467 -9.302 -11.715 1.00 69.31 84 SER A C 1
ATOM 687 O O . SER A 1 84 ? 20.440 -9.435 -12.461 1.00 69.31 84 SER A O 1
ATOM 689 N N . HIS A 1 85 ? 19.591 -8.840 -10.466 1.00 64.69 85 HIS A N 1
ATOM 690 C CA . HIS A 1 85 ? 20.880 -8.535 -9.840 1.00 64.69 85 HIS A CA 1
ATOM 691 C C . HIS A 1 85 ? 21.759 -9.783 -9.664 1.00 64.69 85 HIS A C 1
ATOM 693 O O . HIS A 1 85 ? 22.983 -9.695 -9.769 1.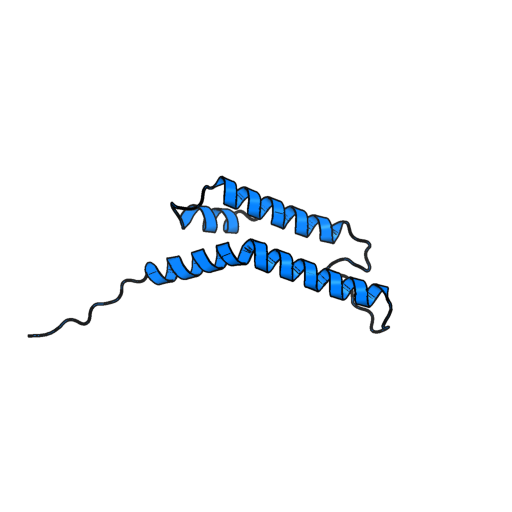00 64.69 85 HIS A O 1
ATOM 699 N N . HIS A 1 86 ? 21.152 -10.951 -9.415 1.00 61.78 86 HIS A N 1
ATOM 700 C CA . HIS A 1 86 ? 21.886 -12.207 -9.278 1.00 61.78 86 HIS A CA 1
ATOM 701 C C . HIS A 1 86 ? 22.411 -12.723 -10.624 1.00 61.78 86 HIS A C 1
ATOM 703 O O . HIS A 1 86 ? 23.551 -13.175 -10.698 1.00 61.78 86 HIS A O 1
ATOM 709 N N . THR A 1 87 ?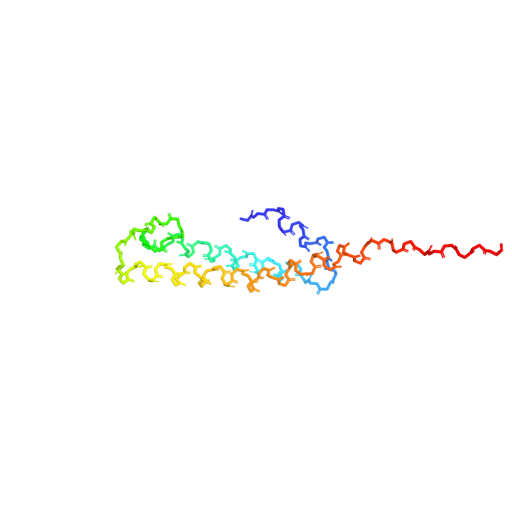 21.626 -12.603 -11.698 1.00 58.78 87 THR A N 1
ATOM 710 C CA . THR A 1 87 ? 22.038 -13.020 -13.051 1.00 58.78 87 THR A CA 1
ATOM 711 C C . THR A 1 87 ? 23.062 -12.091 -13.706 1.00 58.78 87 THR A C 1
ATOM 71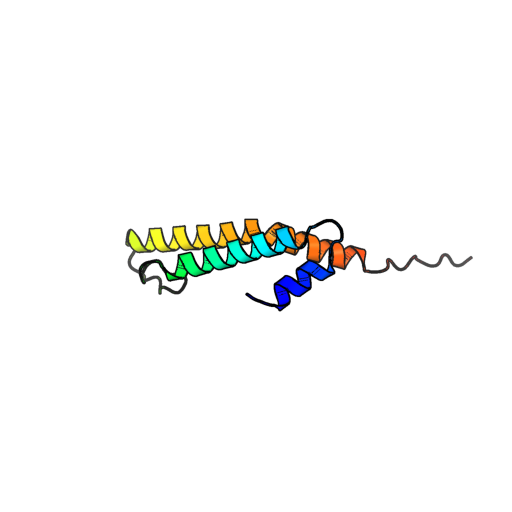3 O O . THR A 1 87 ? 23.744 -12.507 -14.637 1.00 58.78 87 THR A O 1
ATOM 716 N N . ALA A 1 88 ? 23.183 -10.846 -13.235 1.00 57.06 88 ALA A N 1
ATOM 717 C CA . ALA A 1 88 ? 24.175 -9.883 -13.717 1.00 57.06 88 ALA A CA 1
ATOM 718 C C . ALA A 1 88 ? 25.572 -10.065 -13.086 1.00 57.06 88 ALA A C 1
ATOM 720 O O . ALA A 1 88 ? 26.514 -9.380 -13.481 1.00 57.06 88 ALA A O 1
ATOM 721 N N . GLN A 1 89 ? 25.729 -10.975 -12.116 1.00 51.81 89 GLN A N 1
ATOM 722 C CA . GLN A 1 89 ? 27.043 -11.353 -11.592 1.00 51.81 89 GLN A CA 1
ATOM 723 C C . GLN A 1 89 ? 27.724 -12.313 -12.586 1.00 51.81 89 GLN A C 1
ATOM 725 O O . GLN A 1 89 ? 27.162 -13.375 -12.871 1.00 51.81 89 GLN A O 1
ATOM 730 N N . PRO A 1 90 ? 28.911 -11.989 -13.132 1.00 48.38 90 PRO A N 1
ATOM 731 C CA . PRO A 1 90 ? 29.624 -12.908 -14.003 1.00 48.38 90 PRO A CA 1
ATOM 732 C C . PRO A 1 90 ? 30.079 -14.107 -13.169 1.00 48.38 90 PRO A C 1
ATOM 734 O O . PRO A 1 90 ? 30.869 -13.971 -12.239 1.00 48.38 90 PRO A O 1
ATOM 737 N N . VAL A 1 91 ? 29.568 -15.294 -13.496 1.00 56.78 91 VAL A N 1
ATOM 738 C CA . VAL A 1 91 ? 30.120 -16.556 -13.002 1.00 56.78 91 VAL A CA 1
ATOM 739 C C . VAL A 1 91 ? 31.551 -16.644 -13.532 1.00 56.78 91 VAL A C 1
ATOM 741 O O . VAL A 1 91 ? 31.752 -16.882 -14.725 1.00 56.78 91 VAL A O 1
ATOM 744 N N . GLU A 1 92 ? 32.544 -16.414 -12.672 1.00 56.56 92 GLU A N 1
ATOM 745 C CA . GLU A 1 92 ? 33.938 -16.731 -12.971 1.00 56.56 92 GLU A CA 1
ATOM 746 C C . GLU A 1 92 ? 34.011 -18.217 -13.351 1.00 56.56 92 GLU A C 1
ATOM 748 O O . GLU A 1 92 ? 33.809 -19.110 -12.525 1.00 56.56 92 GLU A O 1
ATOM 753 N N . LYS A 1 93 ? 34.233 -18.498 -14.641 1.00 47.44 93 LYS A N 1
ATOM 754 C CA . LYS A 1 93 ? 34.549 -19.849 -15.110 1.00 47.44 93 LYS A CA 1
ATOM 755 C C . LYS A 1 93 ? 35.871 -20.265 -14.457 1.00 47.44 93 LYS A C 1
ATOM 757 O O . LYS A 1 93 ? 36.847 -19.535 -14.627 1.00 47.44 93 LYS A O 1
ATOM 762 N N . PRO A 1 94 ? 35.957 -21.424 -13.781 1.00 47.16 94 PRO A N 1
ATOM 763 C CA . PRO A 1 94 ? 37.241 -21.930 -13.333 1.00 47.16 94 PRO A CA 1
ATOM 764 C C . PRO A 1 94 ? 38.092 -22.239 -14.568 1.00 47.16 94 PRO A C 1
ATOM 766 O O . PRO A 1 94 ? 37.736 -23.079 -15.397 1.00 47.16 94 PRO A O 1
ATOM 769 N N . THR A 1 95 ? 39.194 -21.506 -14.702 1.00 47.44 95 THR A N 1
ATOM 770 C CA . THR A 1 95 ? 40.259 -21.748 -15.672 1.00 47.44 95 THR A CA 1
ATOM 771 C C . THR A 1 95 ? 40.747 -23.185 -15.510 1.00 47.44 95 THR A C 1
ATOM 773 O O . THR A 1 95 ? 41.362 -23.525 -14.501 1.00 47.44 95 THR A O 1
ATOM 776 N N . GLN A 1 96 ? 40.458 -24.040 -16.490 1.00 49.22 96 GLN A N 1
ATOM 777 C CA . GLN A 1 96 ? 41.165 -25.306 -16.648 1.00 49.22 96 GLN A CA 1
ATOM 778 C C . GLN A 1 96 ? 42.586 -24.962 -17.109 1.00 49.22 96 GLN A C 1
ATOM 780 O O . GLN A 1 96 ? 42.767 -24.454 -18.213 1.00 49.22 96 GLN A O 1
ATOM 785 N N . GLN A 1 97 ? 43.570 -25.148 -16.225 1.00 45.03 97 GLN A N 1
ATOM 786 C CA . GLN A 1 97 ? 44.982 -25.178 -16.598 1.00 45.03 97 GLN A CA 1
ATOM 787 C C . GLN A 1 97 ? 45.292 -26.562 -17.175 1.00 45.03 97 GLN A C 1
ATOM 789 O O . GLN A 1 97 ? 45.082 -27.573 -16.504 1.00 45.03 97 GLN A O 1
ATOM 794 N N . GLU A 1 98 ? 45.719 -26.545 -18.436 1.00 42.56 98 GLU A N 1
ATOM 795 C CA . GLU A 1 98 ? 46.360 -27.635 -19.179 1.00 42.56 98 GLU A CA 1
ATOM 796 C C . GLU A 1 98 ? 47.801 -27.854 -18.694 1.00 42.56 98 GLU A C 1
ATOM 798 O O . GLU A 1 98 ? 48.459 -26.846 -18.333 1.00 42.56 98 GLU A O 1
#

Organism: NCBI:txid656917